Protein AF-A0AA43ULH3-F1 (afdb_monomer)

pLDDT: mean 89.89, std 8.96, range [47.16, 98.12]

Mean predicted aligned error: 4.54 Å

Nearest PDB structures (foldseek):
  2e87-assembly1_A  TM=9.373E-01  e=2.220E-21  Pyrococcus horikoshii OT3
  4v7f-assembly1_o  TM=8.794E-01  e=5.507E-15  Saccharomyces cerevisiae
  8ia0-assembly1_CH  TM=7.902E-01  e=2.291E-13  Thermochaetoides thermophila DSM 1495
  7v08-assembly1_b  TM=7.858E-01  e=2.600E-13  Saccharomyces cerevisiae BY4741
  8v87-assembly1_b  TM=7.854E-01  e=9.802E-13  Saccharomyces cerevisiae BY4741

Secondary structure (DSSP, 8-state):
--S-TTS-EEEEE-STTSSHHHHHHHH-SSPPEEE--TT-SS-EEEEEEEETTEEEEEEE-TTTSSS-GGGS-HHHHHHHHHHTTT-SEEEEEE-TT-TTSS-HHHHHHHHHHHHHHSTT-EEEEEE--TTT----SSSEE--TTT-TTHHHHHHHHHHHHHHHHHHHHHHS---

Radius of gyration: 15.6 Å; Cα contacts (8 Å, |Δi|>4): 310; chains: 1; bounding box: 38×39×45 Å

Structure (mmCIF, N/CA/C/O backbone):
data_AF-A0AA43ULH3-F1
#
_entry.id   AF-A0AA43ULH3-F1
#
loop_
_atom_site.group_PDB
_atom_site.id
_atom_site.type_symbol
_atom_site.label_atom_id
_atom_site.label_alt_id
_atom_site.label_comp_id
_atom_site.label_asym_id
_atom_site.label_entity_id
_atom_site.label_seq_id
_atom_site.pdbx_PDB_ins_code
_atom_site.Cartn_x
_atom_site.Cartn_y
_atom_site.Cartn_z
_atom_site.occupancy
_atom_site.B_iso_or_equiv
_atom_site.auth_seq_id
_atom_site.auth_comp_id
_atom_site.auth_asym_id
_atom_site.auth_atom_id
_atom_site.pdbx_PDB_model_num
A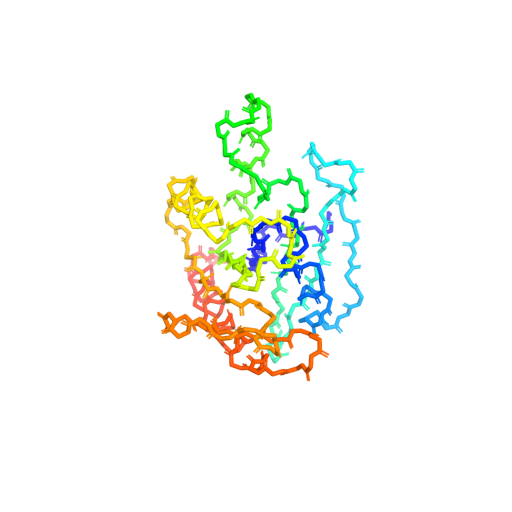TOM 1 N N . PRO A 1 1 ? 18.974 -8.704 -5.885 1.00 47.16 1 PRO A N 1
ATOM 2 C CA . PRO A 1 1 ? 18.238 -7.785 -4.980 1.00 47.16 1 PRO A CA 1
ATOM 3 C C . PRO A 1 1 ? 16.935 -8.459 -4.528 1.00 47.16 1 PRO A C 1
ATOM 5 O O . PRO A 1 1 ? 16.394 -9.237 -5.300 1.00 47.16 1 PRO A O 1
ATOM 8 N N . ALA A 1 2 ? 16.457 -8.213 -3.304 1.00 62.53 2 ALA A N 1
ATOM 9 C CA . ALA A 1 2 ? 15.183 -8.784 -2.834 1.00 62.53 2 ALA A CA 1
ATOM 10 C C . ALA A 1 2 ? 13.954 -8.193 -3.567 1.00 62.53 2 ALA A C 1
ATOM 12 O O . ALA A 1 2 ? 12.877 -8.775 -3.567 1.00 62.53 2 ALA A O 1
ATOM 13 N N . VAL A 1 3 ? 14.134 -7.048 -4.234 1.00 73.75 3 VAL A N 1
ATOM 14 C CA . VAL A 1 3 ? 13.148 -6.430 -5.130 1.00 73.75 3 VAL A CA 1
ATOM 15 C C . VAL A 1 3 ? 13.537 -6.719 -6.582 1.00 73.75 3 VAL A C 1
ATOM 17 O O . VAL A 1 3 ? 14.693 -6.493 -6.955 1.00 73.75 3 VAL A O 1
ATOM 20 N N . ASP A 1 4 ? 12.586 -7.192 -7.387 1.00 80.62 4 ASP A N 1
ATOM 21 C CA . ASP A 1 4 ? 12.726 -7.472 -8.816 1.00 80.62 4 ASP A CA 1
ATOM 22 C C . ASP A 1 4 ? 11.938 -6.425 -9.629 1.00 80.62 4 ASP A C 1
ATOM 24 O O . ASP A 1 4 ? 10.718 -6.515 -9.751 1.00 80.62 4 ASP A O 1
ATOM 28 N N . PRO A 1 5 ? 12.614 -5.435 -10.242 1.00 77.25 5 PRO A N 1
ATOM 29 C CA . PRO A 1 5 ? 11.943 -4.382 -11.007 1.00 77.25 5 PRO A CA 1
ATOM 30 C C . PRO A 1 5 ? 11.132 -4.886 -12.214 1.00 77.25 5 PRO A C 1
ATOM 32 O O . PRO A 1 5 ? 10.297 -4.153 -12.747 1.00 77.25 5 PRO A O 1
ATOM 35 N N . SER A 1 6 ? 11.397 -6.108 -12.689 1.00 82.31 6 SER A N 1
ATOM 36 C CA . SER A 1 6 ? 10.679 -6.701 -13.820 1.00 82.31 6 SER A CA 1
ATOM 37 C C . SER A 1 6 ? 9.352 -7.342 -13.407 1.00 82.31 6 SER A C 1
ATOM 39 O O . SER A 1 6 ? 8.429 -7.430 -14.223 1.00 82.31 6 SER A O 1
ATOM 41 N N . MET A 1 7 ? 9.215 -7.729 -12.136 1.00 88.69 7 MET A N 1
ATOM 42 C CA . MET A 1 7 ? 8.003 -8.345 -11.611 1.00 88.69 7 MET A CA 1
ATOM 43 C C . MET A 1 7 ? 6.917 -7.282 -11.378 1.00 88.69 7 MET A C 1
ATOM 45 O O . MET A 1 7 ? 7.212 -6.205 -10.850 1.00 88.69 7 MET A O 1
ATOM 49 N N . PRO A 1 8 ? 5.646 -7.544 -11.745 1.00 94.06 8 PRO A N 1
ATOM 50 C CA . PRO A 1 8 ? 4.562 -6.630 -11.419 1.00 94.06 8 PRO A CA 1
ATOM 51 C C . PRO A 1 8 ? 4.469 -6.425 -9.906 1.00 94.06 8 PRO A C 1
ATOM 53 O O . PRO A 1 8 ? 4.381 -7.392 -9.142 1.00 94.06 8 PRO A O 1
ATOM 56 N N . THR A 1 9 ? 4.510 -5.163 -9.492 1.00 95.31 9 THR A N 1
ATOM 57 C CA . THR A 1 9 ? 4.707 -4.788 -8.093 1.00 95.31 9 THR A CA 1
ATOM 58 C C . THR A 1 9 ? 3.610 -3.843 -7.616 1.00 95.31 9 THR A C 1
ATOM 60 O O . THR A 1 9 ? 3.352 -2.801 -8.229 1.00 95.31 9 THR A O 1
ATOM 63 N N . ILE A 1 10 ? 2.997 -4.189 -6.481 1.00 97.00 10 ILE A N 1
ATOM 64 C CA . ILE A 1 10 ? 2.108 -3.309 -5.728 1.00 97.00 10 ILE A CA 1
ATOM 65 C C . ILE A 1 10 ? 2.834 -2.708 -4.522 1.00 97.00 10 ILE A C 1
ATOM 67 O O . ILE A 1 10 ? 3.420 -3.416 -3.704 1.00 97.00 10 ILE A O 1
ATOM 71 N N . VAL A 1 11 ? 2.791 -1.384 -4.394 1.00 96.12 11 VAL A N 1
ATOM 72 C CA . VAL A 1 11 ? 3.350 -0.671 -3.237 1.00 96.12 11 VAL A CA 1
ATOM 73 C C . VAL A 1 11 ? 2.232 -0.250 -2.297 1.00 96.12 11 VAL A C 1
ATOM 75 O O . VAL A 1 11 ? 1.248 0.348 -2.726 1.00 96.12 11 VAL A O 1
ATOM 78 N N . VAL A 1 12 ? 2.397 -0.527 -1.006 1.00 96.50 12 VAL A N 1
ATOM 79 C CA . VAL A 1 12 ? 1.449 -0.141 0.040 1.00 96.50 12 VAL A CA 1
ATOM 80 C C . VAL A 1 12 ? 1.870 1.196 0.653 1.00 96.50 12 VAL A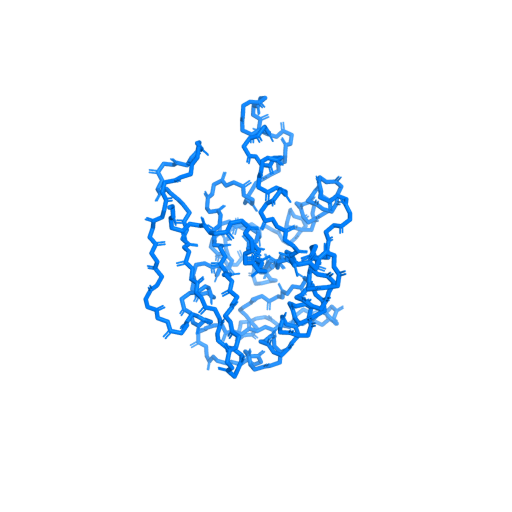 C 1
ATOM 82 O O . VAL A 1 12 ? 3.003 1.367 1.114 1.00 96.50 12 VAL A O 1
ATOM 85 N N . ALA A 1 13 ? 0.936 2.144 0.663 1.00 95.12 13 ALA A N 1
ATOM 86 C CA . ALA A 1 13 ? 1.084 3.510 1.154 1.00 95.12 13 ALA A CA 1
ATOM 87 C C . ALA A 1 13 ? -0.003 3.844 2.187 1.00 95.12 13 ALA A C 1
ATOM 89 O O . ALA A 1 13 ? -1.022 3.162 2.273 1.00 95.12 13 ALA A O 1
ATOM 90 N N . GLY A 1 14 ? 0.217 4.886 2.991 1.00 94.94 14 GLY A N 1
ATOM 91 C CA . GLY A 1 14 ? -0.706 5.312 4.048 1.00 94.94 14 GLY A CA 1
ATOM 92 C C . GLY A 1 14 ? 0.015 5.611 5.360 1.00 94.94 14 GLY A C 1
ATOM 93 O O . GLY A 1 14 ? 1.178 5.240 5.546 1.00 94.94 14 GLY A O 1
ATOM 94 N N . PHE A 1 15 ? -0.674 6.269 6.293 1.00 94.38 15 PHE A N 1
ATOM 95 C CA . PHE A 1 15 ? -0.099 6.699 7.576 1.00 94.38 15 PHE A CA 1
ATOM 96 C C . PHE A 1 15 ? 0.483 5.534 8.405 1.00 94.38 15 PHE A C 1
ATOM 98 O O . PHE A 1 15 ? 0.167 4.362 8.165 1.00 94.38 15 PHE A O 1
ATOM 105 N N . PRO A 1 16 ? 1.372 5.790 9.383 1.00 92.81 16 PRO A N 1
ATOM 106 C CA . PRO A 1 16 ? 1.820 4.756 10.310 1.00 92.81 16 PRO A CA 1
ATOM 107 C C . PRO A 1 16 ? 0.619 4.110 11.014 1.00 92.81 16 PRO A C 1
ATOM 109 O O . PRO A 1 16 ? -0.386 4.768 11.250 1.00 92.81 16 PRO A O 1
ATOM 112 N N . ASN A 1 17 ? 0.716 2.822 11.349 1.00 93.81 17 ASN A N 1
ATOM 113 C CA . ASN A 1 17 ? -0.294 2.088 12.131 1.00 93.81 17 ASN A CA 1
ATOM 114 C C . ASN A 1 17 ? -1.702 1.940 11.508 1.00 93.81 17 ASN A C 1
ATOM 116 O O . ASN A 1 17 ? -2.604 1.431 12.173 1.00 93.81 17 ASN A O 1
ATOM 120 N N . VAL A 1 18 ? -1.893 2.282 10.228 1.00 95.88 18 VAL A N 1
ATOM 121 C CA . VAL A 1 18 ? -3.123 1.953 9.466 1.00 95.88 18 VAL A CA 1
ATOM 122 C C . VAL A 1 18 ? -3.197 0.472 9.050 1.00 95.88 18 VAL A C 1
ATOM 124 O O . VAL A 1 18 ? -4.108 0.064 8.355 1.00 95.88 18 VAL A O 1
ATOM 127 N N . GLY A 1 19 ? -2.222 -0.360 9.435 1.00 93.44 19 GLY A N 1
ATOM 128 C CA . GLY A 1 19 ? -2.248 -1.803 9.155 1.00 93.44 19 GLY A CA 1
ATOM 129 C C . GLY A 1 19 ? -1.513 -2.266 7.891 1.00 93.44 19 GLY A C 1
ATOM 130 O O . GLY A 1 19 ? -1.637 -3.432 7.536 1.00 93.44 19 GLY A O 1
ATOM 131 N N . LYS A 1 20 ? -0.701 -1.409 7.248 1.00 95.00 20 LYS A N 1
ATOM 132 C CA . LYS A 1 20 ? 0.085 -1.753 6.040 1.00 95.00 20 LYS A CA 1
ATOM 133 C C . LYS A 1 20 ? 0.928 -3.023 6.195 1.00 95.00 20 LYS A C 1
ATOM 135 O O . LYS A 1 20 ? 0.759 -3.955 5.422 1.00 95.00 20 LYS A O 1
ATOM 140 N N . SER A 1 21 ? 1.796 -3.086 7.208 1.00 93.31 21 SER A N 1
ATOM 141 C CA . SER A 1 21 ? 2.697 -4.230 7.397 1.00 93.31 21 SER A CA 1
ATOM 142 C C . SER A 1 21 ? 1.928 -5.521 7.679 1.00 93.31 21 SER A C 1
ATOM 144 O O . SER A 1 21 ? 2.280 -6.566 7.147 1.00 93.31 21 SER A O 1
ATOM 146 N N . ASN A 1 22 ? 0.842 -5.441 8.461 1.00 94.88 22 ASN A N 1
ATOM 147 C CA . ASN A 1 22 ? -0.022 -6.594 8.715 1.00 94.88 22 ASN A CA 1
ATOM 148 C C . ASN A 1 22 ? -0.682 -7.082 7.421 1.00 94.88 22 ASN A C 1
ATOM 150 O O . ASN A 1 22 ? -0.703 -8.276 7.152 1.00 94.88 22 ASN A O 1
ATOM 154 N N . LEU A 1 23 ? -1.161 -6.155 6.589 1.00 95.81 23 LEU A N 1
ATOM 155 C CA . LEU A 1 23 ? -1.726 -6.485 5.289 1.00 95.81 23 LEU A CA 1
ATOM 156 C C . LEU A 1 23 ? -0.702 -7.180 4.381 1.00 95.81 23 LEU A C 1
ATOM 158 O O . LEU A 1 23 ? -1.029 -8.199 3.782 1.00 95.81 23 LEU A O 1
ATOM 162 N N . VAL A 1 24 ? 0.534 -6.671 4.307 1.00 96.50 24 VAL A N 1
ATOM 163 C CA . VAL A 1 24 ? 1.608 -7.313 3.530 1.00 96.50 24 VAL A CA 1
ATOM 164 C C . VAL A 1 24 ? 1.861 -8.733 4.021 1.00 96.50 24 VAL A C 1
ATOM 166 O O . VAL A 1 24 ? 1.933 -9.642 3.200 1.00 96.50 24 VAL A O 1
ATOM 169 N N . THR A 1 25 ? 1.937 -8.949 5.334 1.00 95.50 25 THR A N 1
ATOM 170 C CA . THR A 1 25 ? 2.111 -10.289 5.907 1.00 95.50 25 THR A CA 1
ATOM 171 C C . THR A 1 25 ? 0.956 -11.221 5.555 1.00 95.50 25 THR A C 1
ATOM 173 O O . THR A 1 25 ? 1.204 -12.340 5.122 1.00 95.50 25 THR A O 1
ATOM 176 N N . VAL A 1 26 ? -0.293 -10.769 5.699 1.00 95.94 26 VAL A N 1
ATOM 177 C CA . VAL A 1 26 ? -1.484 -11.595 5.436 1.00 95.94 26 VAL A CA 1
ATOM 178 C C . VAL A 1 26 ? -1.628 -11.944 3.953 1.00 95.94 26 VAL A C 1
ATOM 180 O O . VAL A 1 26 ? -2.003 -13.066 3.629 1.00 95.94 26 VAL A O 1
ATOM 183 N N . LEU A 1 27 ? -1.328 -11.008 3.048 1.00 95.50 27 LEU A N 1
ATOM 184 C CA . LEU A 1 27 ? -1.413 -11.241 1.601 1.00 95.50 27 LEU A CA 1
ATOM 185 C C . LEU A 1 27 ? -0.234 -12.046 1.043 1.00 95.50 27 LEU A C 1
ATOM 187 O O . LEU A 1 27 ? -0.301 -12.519 -0.093 1.00 95.50 27 LEU A O 1
ATOM 191 N N . SER A 1 28 ? 0.857 -12.177 1.797 1.00 95.88 28 SER A N 1
ATOM 192 C CA . SER A 1 28 ? 2.049 -12.851 1.301 1.00 95.88 28 SER A CA 1
ATOM 193 C C . SER A 1 28 ? 1.916 -14.369 1.364 1.00 95.88 28 SER A C 1
ATOM 195 O O . SER A 1 28 ? 1.570 -14.943 2.391 1.00 95.88 28 SER A O 1
ATOM 197 N N . SER A 1 29 ? 2.285 -15.044 0.276 1.00 93.25 29 SER A N 1
ATOM 198 C CA . SER A 1 29 ? 2.324 -16.507 0.187 1.00 93.25 29 SER A CA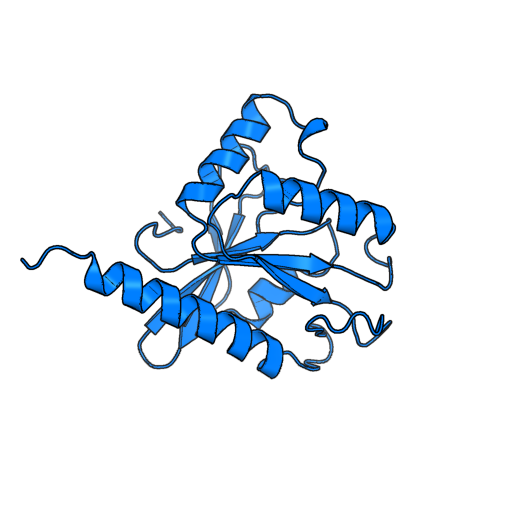 1
ATOM 199 C C . SER A 1 29 ? 3.441 -17.140 1.029 1.00 93.25 29 SER A C 1
ATOM 201 O O . SER A 1 29 ? 3.464 -18.353 1.217 1.00 93.25 29 SER A O 1
ATOM 203 N N . ALA A 1 30 ? 4.411 -16.338 1.466 1.00 91.62 30 ALA A N 1
ATOM 204 C CA . ALA A 1 30 ? 5.546 -16.731 2.292 1.00 91.62 30 ALA A CA 1
ATOM 205 C C . ALA A 1 30 ? 5.882 -15.603 3.276 1.00 91.62 30 ALA A C 1
ATOM 207 O O . ALA A 1 30 ? 5.358 -14.495 3.154 1.00 91.62 30 ALA A O 1
ATOM 208 N N . GLU A 1 31 ? 6.761 -15.879 4.238 1.00 92.50 31 GLU A N 1
ATOM 209 C CA . GLU A 1 31 ? 7.208 -14.872 5.201 1.00 92.50 31 GLU A CA 1
ATOM 210 C C . GLU A 1 31 ? 7.865 -13.680 4.473 1.00 92.50 31 GLU A C 1
ATOM 212 O O . GLU A 1 31 ? 8.793 -13.894 3.687 1.00 92.50 31 GLU A O 1
ATOM 217 N N . PRO A 1 32 ? 7.382 -12.438 4.678 1.00 94.31 32 PRO A N 1
ATOM 218 C CA . PRO A 1 32 ? 7.967 -11.271 4.034 1.00 94.31 32 PRO A CA 1
ATOM 219 C C . PRO A 1 32 ? 9.405 -11.013 4.488 1.00 94.31 32 PRO A C 1
ATOM 221 O O . PRO A 1 32 ? 9.742 -11.144 5.664 1.00 94.31 32 PRO A O 1
ATOM 224 N N . GLU A 1 33 ? 10.239 -10.551 3.564 1.00 93.69 33 GLU A N 1
ATOM 225 C CA . GLU A 1 33 ? 11.646 -10.258 3.821 1.00 93.69 33 GLU A CA 1
ATOM 226 C C . GLU A 1 33 ? 11.890 -8.757 3.977 1.00 93.69 33 GLU A C 1
ATOM 228 O O . GLU A 1 33 ? 11.235 -7.924 3.350 1.00 93.69 33 GLU A O 1
ATOM 233 N N . ILE A 1 34 ? 12.883 -8.390 4.787 1.00 92.50 34 ILE A N 1
ATOM 234 C CA . ILE A 1 34 ? 13.322 -7.000 4.910 1.00 92.50 34 ILE A CA 1
ATOM 235 C C . ILE A 1 34 ? 14.441 -6.742 3.903 1.00 92.50 34 ILE A C 1
ATOM 237 O O . ILE A 1 34 ? 15.517 -7.336 3.981 1.00 92.50 34 ILE A O 1
ATOM 241 N N . ALA A 1 35 ? 14.211 -5.800 2.994 1.00 90.00 35 ALA A N 1
ATOM 242 C CA . ALA A 1 35 ? 15.180 -5.382 1.994 1.00 90.00 35 ALA A CA 1
ATOM 243 C C . ALA A 1 35 ? 15.717 -3.975 2.305 1.00 90.00 35 ALA A C 1
ATOM 245 O O . ALA A 1 35 ? 14.934 -3.070 2.614 1.00 90.00 35 ALA A O 1
ATOM 246 N N . PRO A 1 36 ? 17.035 -3.731 2.191 1.00 88.69 36 PRO A N 1
ATOM 247 C CA . PRO A 1 36 ? 17.568 -2.385 2.335 1.00 88.69 36 PRO A CA 1
ATOM 248 C C . PRO A 1 36 ? 17.032 -1.493 1.211 1.00 88.69 36 PRO A C 1
ATOM 250 O O . PRO A 1 36 ? 17.144 -1.827 0.031 1.00 88.69 36 PRO A O 1
ATOM 253 N N . TYR A 1 37 ? 16.489 -0.335 1.579 1.00 85.69 37 TYR A N 1
ATOM 254 C CA . TYR A 1 37 ? 16.056 0.687 0.631 1.00 85.69 37 TYR A CA 1
ATOM 255 C C . TYR A 1 37 ? 16.612 2.050 1.053 1.00 85.69 37 TYR A C 1
ATOM 257 O O . TYR A 1 37 ? 16.603 2.355 2.254 1.00 85.69 37 TYR A O 1
ATOM 265 N N . PRO A 1 38 ? 17.105 2.881 0.117 1.00 80.88 38 PRO A N 1
ATOM 266 C CA . PRO A 1 38 ? 17.669 4.180 0.455 1.00 80.88 38 PRO A CA 1
ATOM 267 C C . PRO A 1 38 ? 16.746 5.001 1.359 1.00 80.88 38 PRO A C 1
ATOM 269 O O . PRO A 1 38 ? 15.544 5.095 1.120 1.00 80.88 38 PRO A O 1
ATOM 272 N N . PHE A 1 39 ? 17.332 5.621 2.386 1.00 74.12 39 PHE A N 1
ATOM 273 C CA . PHE A 1 39 ? 16.637 6.540 3.299 1.00 74.12 39 PHE A CA 1
ATOM 274 C C . PHE A 1 39 ? 15.556 5.893 4.173 1.00 74.12 39 PHE A C 1
ATOM 276 O O . PHE A 1 39 ? 14.736 6.586 4.771 1.00 74.12 39 PHE A O 1
ATO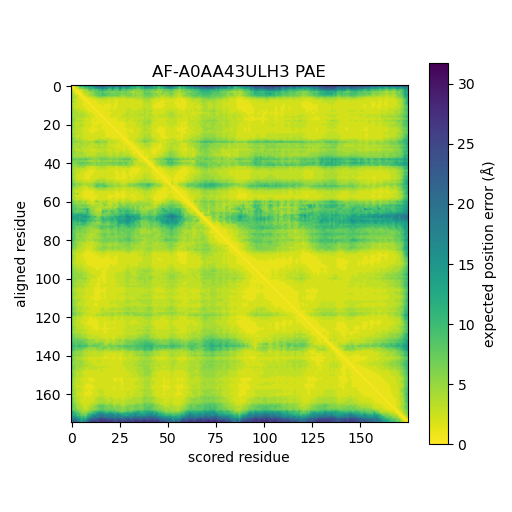M 283 N N . THR A 1 40 ? 15.605 4.569 4.313 1.00 76.94 40 THR A N 1
ATOM 284 C CA . THR A 1 40 ? 14.874 3.835 5.347 1.00 76.94 40 THR A CA 1
ATOM 285 C C . THR A 1 40 ? 15.837 3.411 6.451 1.00 76.94 40 THR A C 1
ATOM 287 O O . THR A 1 40 ? 16.965 3.003 6.184 1.00 76.94 40 THR A O 1
ATOM 290 N N . THR A 1 41 ? 15.409 3.501 7.710 1.00 75.94 41 THR A N 1
ATOM 291 C CA . THR A 1 41 ? 16.187 2.979 8.848 1.00 75.94 41 THR A CA 1
ATOM 292 C C . THR A 1 41 ? 15.989 1.479 9.041 1.00 75.94 41 THR A C 1
ATOM 294 O O . THR A 1 41 ? 16.882 0.805 9.544 1.00 75.94 41 THR A O 1
ATOM 297 N N . LYS A 1 42 ? 14.824 0.957 8.644 1.00 83.31 42 LYS A N 1
ATOM 298 C CA . LYS A 1 42 ? 14.433 -0.448 8.814 1.00 83.31 42 LYS A CA 1
ATOM 299 C C . LYS A 1 42 ? 14.387 -1.247 7.510 1.00 83.31 42 LYS A C 1
ATOM 301 O O . LYS A 1 42 ? 14.130 -2.437 7.580 1.00 83.31 42 LYS A O 1
ATOM 306 N N . GLY A 1 43 ? 14.626 -0.630 6.352 1.00 89.19 43 GLY A N 1
ATOM 307 C CA . GLY A 1 43 ? 14.339 -1.257 5.061 1.00 89.19 43 GLY A CA 1
ATOM 308 C C . GLY A 1 43 ? 12.867 -1.147 4.653 1.00 89.19 43 GLY A C 1
ATOM 309 O O . GLY A 1 43 ? 12.044 -0.569 5.367 1.00 89.19 43 GLY A O 1
ATOM 310 N N . VAL A 1 44 ? 12.558 -1.714 3.489 1.00 91.31 44 VAL A N 1
ATOM 311 C CA . VAL A 1 44 ? 11.193 -2.005 3.025 1.00 91.31 44 VAL A CA 1
ATOM 312 C C . VAL A 1 44 ? 10.881 -3.475 3.275 1.00 91.31 44 VAL A C 1
ATOM 314 O O . VAL A 1 44 ? 11.791 -4.305 3.270 1.00 91.31 44 VAL A O 1
ATOM 317 N N . ILE A 1 45 ? 9.610 -3.799 3.496 1.00 93.62 45 ILE A N 1
ATOM 318 C CA . ILE A 1 45 ? 9.171 -5.188 3.677 1.00 93.62 45 ILE A CA 1
ATOM 319 C C . ILE A 1 45 ? 8.647 -5.678 2.334 1.00 93.62 45 ILE A C 1
ATOM 321 O O . ILE A 1 45 ? 7.762 -5.046 1.760 1.00 93.62 45 ILE A O 1
ATOM 325 N N . VAL A 1 46 ? 9.197 -6.777 1.836 1.00 95.00 46 VAL A N 1
ATOM 326 C CA . VAL A 1 46 ? 8.884 -7.345 0.526 1.00 95.00 46 VAL A CA 1
ATOM 327 C C . VAL A 1 46 ? 8.204 -8.690 0.720 1.00 95.00 46 VAL A C 1
ATOM 329 O O . VAL A 1 46 ? 8.787 -9.635 1.246 1.00 95.00 46 VAL A O 1
ATOM 332 N N . GLY A 1 47 ? 6.959 -8.756 0.281 1.00 95.88 47 GLY A N 1
ATOM 333 C CA . GLY A 1 47 ? 6.144 -9.954 0.225 1.00 95.88 47 GLY A CA 1
ATOM 334 C C . GLY A 1 47 ? 5.850 -10.375 -1.211 1.00 95.88 47 GLY A C 1
ATOM 335 O O . GLY A 1 47 ? 6.163 -9.662 -2.170 1.00 95.88 47 GLY A O 1
ATOM 336 N N . HIS A 1 48 ? 5.208 -11.531 -1.358 1.00 95.69 48 HIS A N 1
ATOM 337 C CA . HIS A 1 48 ? 4.828 -12.075 -2.660 1.00 95.69 48 HIS A CA 1
ATOM 338 C C . HIS A 1 48 ? 3.379 -12.536 -2.649 1.00 95.69 48 HIS A C 1
ATOM 340 O O . HIS A 1 48 ? 2.993 -13.296 -1.770 1.00 95.69 48 HIS A O 1
ATOM 346 N N . ILE A 1 49 ? 2.599 -12.125 -3.643 1.00 95.62 49 ILE A N 1
ATOM 347 C CA . ILE A 1 49 ? 1.231 -12.602 -3.854 1.00 95.62 49 ILE A CA 1
ATOM 348 C C . ILE A 1 49 ? 1.275 -13.642 -4.972 1.00 95.62 49 ILE A C 1
ATOM 350 O O . ILE A 1 49 ? 1.875 -13.400 -6.024 1.00 95.62 49 ILE A O 1
ATOM 354 N N . GLN A 1 50 ? 0.657 -14.800 -4.746 1.00 93.69 50 GLN A N 1
ATOM 355 C CA . GLN A 1 50 ? 0.562 -15.862 -5.743 1.00 93.69 50 GLN A CA 1
ATOM 356 C C . GLN A 1 50 ? -0.826 -15.874 -6.390 1.00 93.69 50 GLN A C 1
ATOM 358 O O . GLN A 1 50 ? -1.837 -15.871 -5.695 1.00 93.69 50 GLN A O 1
ATOM 363 N N . ASP A 1 51 ? -0.847 -15.920 -7.720 1.00 93.88 51 ASP A N 1
ATOM 364 C CA . ASP A 1 51 ? -2.048 -15.998 -8.555 1.00 93.88 51 ASP A CA 1
ATOM 365 C C . ASP A 1 51 ? -1.857 -17.116 -9.585 1.00 93.88 51 ASP A C 1
ATOM 367 O O . ASP A 1 51 ? -1.174 -16.940 -10.598 1.00 93.88 51 ASP A O 1
ATOM 371 N N . ASP A 1 52 ? -2.377 -18.304 -9.281 1.00 89.12 52 ASP A N 1
ATOM 372 C CA . ASP A 1 52 ? -2.071 -19.552 -9.985 1.00 89.12 52 ASP A CA 1
ATOM 373 C C . ASP A 1 52 ? -0.548 -19.794 -10.117 1.00 89.12 52 ASP A C 1
ATOM 375 O O . ASP A 1 52 ? 0.155 -20.101 -9.147 1.00 89.12 52 ASP A O 1
ATOM 379 N N . TRP A 1 53 ? -0.027 -19.660 -11.339 1.00 86.62 53 TRP A N 1
ATOM 380 C CA . TRP A 1 53 ? 1.381 -19.822 -11.708 1.00 86.62 53 TRP A CA 1
ATOM 381 C C . TRP A 1 53 ? 2.148 -18.494 -11.748 1.00 86.62 53 TRP A C 1
ATOM 383 O O . TRP A 1 53 ? 3.358 -18.486 -11.983 1.00 86.62 53 TRP A O 1
ATOM 393 N N . ARG A 1 54 ? 1.463 -17.366 -11.539 1.00 90.44 54 ARG A N 1
ATOM 394 C CA . ARG A 1 54 ? 2.048 -16.025 -11.533 1.00 90.44 54 ARG A CA 1
ATOM 395 C C . ARG A 1 54 ? 2.399 -15.611 -10.115 1.00 90.44 54 ARG A C 1
ATOM 397 O O . ARG A 1 54 ? 1.728 -15.969 -9.148 1.00 90.44 54 ARG A O 1
ATOM 404 N N . LYS A 1 55 ? 3.465 -14.826 -10.011 1.00 93.12 55 LYS A N 1
ATOM 405 C CA . LYS A 1 55 ? 3.903 -14.196 -8.770 1.00 93.12 55 LYS A CA 1
ATOM 406 C C . LYS A 1 55 ? 3.957 -12.694 -8.974 1.00 93.12 55 LYS A C 1
ATOM 408 O O . LYS A 1 55 ? 4.412 -12.224 -10.017 1.00 93.12 55 LYS A O 1
ATOM 413 N N . PHE A 1 56 ? 3.502 -11.973 -7.965 1.00 95.69 56 PHE A N 1
ATOM 414 C CA . PHE A 1 56 ? 3.548 -10.522 -7.894 1.00 95.69 56 PHE A CA 1
ATOM 415 C C . PHE A 1 56 ? 4.257 -10.103 -6.614 1.00 95.69 56 PHE A C 1
ATOM 417 O O . PHE A 1 56 ? 4.221 -10.838 -5.625 1.00 95.69 56 PHE A O 1
ATOM 424 N N . GLN A 1 57 ? 4.873 -8.923 -6.608 1.00 95.44 57 GLN A N 1
ATOM 425 C CA . GLN A 1 57 ? 5.487 -8.379 -5.397 1.00 95.44 57 GLN A CA 1
ATOM 426 C C . GLN A 1 57 ? 4.530 -7.430 -4.691 1.00 95.44 57 GLN A C 1
ATOM 428 O O . GLN A 1 57 ? 3.869 -6.620 -5.336 1.00 95.44 57 GLN A O 1
ATOM 433 N N . ILE A 1 58 ? 4.504 -7.494 -3.363 1.00 96.56 58 ILE A N 1
ATOM 434 C CA . ILE A 1 58 ? 3.844 -6.509 -2.508 1.00 96.56 58 ILE A CA 1
ATOM 435 C C . ILE A 1 58 ? 4.881 -5.891 -1.575 1.00 96.56 58 ILE A C 1
ATOM 437 O O . ILE A 1 58 ? 5.622 -6.608 -0.908 1.00 96.56 58 ILE A O 1
ATOM 441 N N . ILE A 1 59 ? 4.966 -4.562 -1.542 1.00 95.06 59 ILE A N 1
ATOM 442 C CA . ILE A 1 59 ? 6.011 -3.853 -0.796 1.00 95.06 59 ILE A CA 1
ATOM 443 C C . ILE A 1 59 ? 5.387 -2.895 0.216 1.00 95.06 59 ILE A C 1
ATOM 445 O O . ILE A 1 59 ? 4.662 -1.975 -0.162 1.00 95.06 59 ILE A O 1
ATOM 449 N N . ASP A 1 60 ? 5.722 -3.058 1.496 1.00 93.56 60 ASP A N 1
ATOM 450 C CA . ASP A 1 60 ? 5.475 -2.042 2.524 1.00 93.56 60 ASP A CA 1
ATOM 451 C C . ASP A 1 60 ? 6.626 -1.034 2.544 1.00 93.56 60 ASP A C 1
ATOM 453 O O . ASP A 1 60 ? 7.805 -1.401 2.534 1.00 93.56 60 ASP A O 1
ATOM 457 N N . THR A 1 61 ? 6.285 0.249 2.621 1.00 85.25 61 THR A N 1
ATOM 458 C CA . THR A 1 61 ? 7.232 1.365 2.499 1.00 85.25 61 THR A CA 1
ATOM 459 C C . THR A 1 61 ? 7.264 2.248 3.757 1.00 85.25 61 THR A C 1
ATOM 461 O O . THR A 1 61 ? 6.997 3.457 3.692 1.00 85.25 61 THR A O 1
ATOM 464 N N . PRO A 1 62 ? 7.589 1.677 4.937 1.00 83.56 62 PRO A N 1
ATOM 465 C CA . PRO A 1 62 ? 7.583 2.415 6.196 1.00 83.56 62 PRO A CA 1
ATOM 466 C C . PRO A 1 62 ? 8.549 3.607 6.145 1.00 83.56 62 PRO A C 1
ATOM 468 O O . PRO A 1 62 ? 9.693 3.489 5.707 1.00 83.56 62 PRO A O 1
ATOM 471 N N . GLY A 1 63 ? 8.089 4.776 6.590 1.00 78.94 63 GLY A N 1
ATOM 472 C CA . GLY A 1 63 ? 8.847 6.029 6.573 1.00 78.94 63 GLY A CA 1
ATOM 473 C C . GLY A 1 63 ? 8.932 6.729 5.212 1.00 78.94 63 GLY A C 1
ATOM 474 O O . GLY A 1 63 ? 9.398 7.873 5.152 1.00 78.94 63 GLY A O 1
ATOM 475 N N . LEU A 1 64 ? 8.492 6.079 4.125 1.00 81.06 64 LEU A N 1
ATOM 476 C CA . LEU A 1 64 ? 8.578 6.615 2.763 1.00 81.06 64 LEU A CA 1
ATOM 477 C C . LEU A 1 64 ? 7.235 7.088 2.213 1.00 81.06 64 LEU A C 1
ATOM 479 O O . LEU A 1 64 ? 7.220 8.046 1.455 1.00 81.06 64 LEU A O 1
ATOM 483 N N . LEU A 1 65 ? 6.103 6.465 2.542 1.00 79.62 65 LEU A N 1
ATOM 484 C CA . LEU A 1 65 ? 4.776 6.853 2.019 1.00 79.62 65 LEU A CA 1
ATOM 485 C C . LEU A 1 65 ? 3.732 7.037 3.128 1.00 79.62 65 LEU A C 1
ATOM 487 O O . LEU A 1 65 ? 2.547 6.788 2.933 1.00 79.62 65 LEU A O 1
ATOM 491 N N . ASP A 1 66 ? 4.182 7.507 4.291 1.00 76.81 66 ASP A N 1
ATOM 492 C CA . ASP A 1 66 ? 3.385 7.588 5.521 1.00 76.81 66 ASP A CA 1
ATOM 493 C C . ASP A 1 66 ? 3.295 8.995 6.140 1.00 76.81 66 ASP A C 1
ATOM 495 O O . ASP A 1 66 ? 2.735 9.178 7.215 1.00 76.81 66 ASP A O 1
ATOM 499 N N . ARG A 1 67 ? 3.815 10.016 5.453 1.00 77.94 67 ARG A N 1
ATOM 500 C CA . ARG A 1 67 ? 3.735 11.433 5.853 1.00 77.94 67 ARG A CA 1
ATOM 501 C C . ARG A 1 67 ? 3.759 12.362 4.646 1.00 77.94 67 ARG A C 1
ATOM 503 O O . ARG A 1 67 ? 4.284 11.986 3.602 1.00 77.94 67 ARG A O 1
ATOM 510 N N . GLU A 1 68 ? 3.236 13.575 4.794 1.00 72.31 68 GLU A N 1
ATOM 511 C CA . GLU A 1 68 ? 3.121 14.571 3.715 1.00 72.31 68 GLU A CA 1
ATOM 512 C C . GLU A 1 68 ? 4.452 14.840 2.987 1.00 72.31 68 GLU A C 1
ATOM 514 O O . GLU A 1 68 ? 5.513 14.929 3.612 1.00 72.31 68 GLU A O 1
ATOM 519 N N . PHE A 1 69 ? 4.396 15.014 1.661 1.00 69.94 69 PHE A N 1
ATOM 520 C CA . PHE A 1 69 ? 5.583 15.263 0.832 1.00 69.94 69 PHE A CA 1
ATOM 521 C C . PHE A 1 69 ? 6.282 16.584 1.155 1.00 69.94 69 PHE A C 1
ATOM 523 O O . PHE A 1 69 ? 7.506 16.659 1.065 1.00 69.94 69 PHE A O 1
ATOM 530 N N . ASP A 1 70 ? 5.542 17.624 1.536 1.00 69.19 70 ASP A N 1
ATOM 531 C CA . ASP A 1 70 ? 6.118 18.949 1.797 1.00 69.19 70 ASP A CA 1
ATOM 532 C C . ASP A 1 70 ? 6.964 18.992 3.069 1.00 69.19 70 ASP A C 1
ATOM 534 O O . ASP A 1 70 ? 7.862 19.821 3.193 1.00 69.19 70 ASP A O 1
ATOM 538 N N . LYS A 1 71 ? 6.751 18.032 3.973 1.00 72.69 71 LYS A N 1
ATOM 539 C CA . LYS A 1 71 ? 7.556 17.850 5.186 1.00 72.69 71 LYS A CA 1
ATOM 540 C C . LYS A 1 71 ? 8.862 17.093 4.927 1.00 72.69 71 LYS A C 1
ATOM 542 O O . LYS A 1 71 ? 9.622 16.869 5.866 1.00 72.69 71 LYS A O 1
ATOM 547 N N . ARG A 1 72 ? 9.117 16.678 3.681 1.00 77.00 72 ARG A N 1
ATOM 548 C CA . ARG A 1 72 ? 10.303 15.905 3.292 1.00 77.00 72 ARG A CA 1
ATOM 549 C C . ARG A 1 72 ? 11.400 16.799 2.748 1.00 77.00 72 ARG A C 1
ATOM 551 O O . ARG A 1 72 ? 11.143 17.731 1.980 1.00 77.00 72 ARG A O 1
ATOM 558 N N . ASN A 1 73 ? 12.639 16.467 3.082 1.00 82.31 73 ASN A N 1
ATOM 559 C CA . ASN A 1 73 ? 13.798 17.103 2.468 1.00 82.31 73 ASN A CA 1
ATOM 560 C C . ASN A 1 73 ? 13.974 16.641 1.003 1.00 82.31 73 ASN A C 1
ATOM 562 O O . ASN A 1 73 ? 13.332 15.695 0.540 1.00 82.31 73 ASN A O 1
ATOM 566 N N . ALA A 1 74 ? 14.839 17.322 0.247 1.00 81.50 74 ALA A N 1
ATOM 567 C CA . ALA A 1 74 ? 15.046 17.028 -1.175 1.00 81.50 74 ALA A CA 1
ATOM 568 C C . ALA A 1 74 ? 15.481 15.573 -1.440 1.00 81.50 74 ALA A C 1
ATOM 570 O O . ALA A 1 74 ? 15.080 14.982 -2.441 1.00 81.50 74 ALA A O 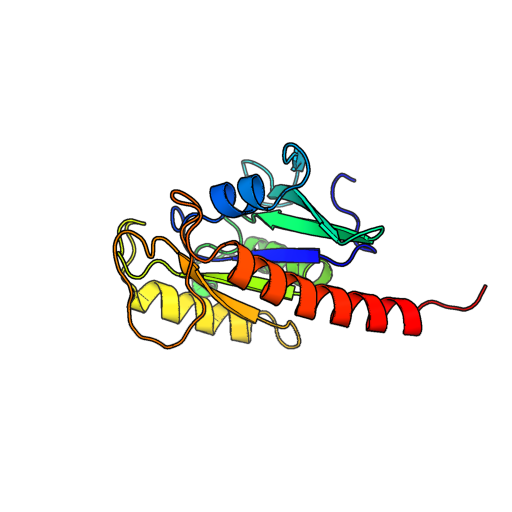1
ATOM 571 N N . ILE A 1 75 ? 16.251 14.986 -0.524 1.00 79.44 75 ILE A N 1
ATOM 572 C CA . ILE A 1 75 ? 16.782 13.626 -0.640 1.00 79.44 75 ILE A CA 1
ATOM 573 C C . ILE A 1 75 ? 15.669 12.591 -0.401 1.00 79.44 75 ILE A C 1
ATOM 575 O O . ILE A 1 75 ? 15.500 11.655 -1.178 1.00 79.44 75 ILE A O 1
ATOM 579 N N . GLU A 1 76 ? 14.837 12.797 0.617 1.00 78.06 76 GLU A N 1
ATOM 580 C CA . GLU A 1 76 ? 13.654 11.970 0.883 1.00 78.06 76 GLU A CA 1
ATOM 581 C C . GLU A 1 76 ? 12.650 12.037 -0.277 1.00 78.06 76 GLU A C 1
ATOM 583 O O . GLU A 1 76 ? 12.068 11.021 -0.657 1.00 78.06 76 GLU A O 1
ATOM 588 N N . LYS A 1 77 ? 12.473 13.213 -0.895 1.00 80.44 77 LYS A N 1
ATOM 589 C CA . LYS A 1 77 ? 11.653 13.349 -2.110 1.00 80.44 77 LYS A CA 1
ATOM 590 C C . LYS A 1 77 ? 12.211 12.504 -3.257 1.00 80.44 77 LYS A C 1
ATOM 592 O O . LYS A 1 77 ? 11.437 11.828 -3.926 1.00 80.44 77 LYS A O 1
ATOM 597 N N . GLN A 1 78 ? 13.530 12.480 -3.458 1.00 79.81 78 GLN A N 1
ATOM 598 C CA . GLN A 1 78 ? 14.154 11.621 -4.471 1.00 79.81 78 GLN A CA 1
ATOM 599 C C . GLN A 1 78 ? 13.941 10.131 -4.190 1.00 79.81 78 GLN A C 1
ATOM 601 O O . GLN A 1 78 ? 13.618 9.394 -5.116 1.00 79.81 78 GLN A O 1
ATOM 606 N N . ALA A 1 79 ? 14.050 9.693 -2.933 1.00 78.94 79 ALA A N 1
ATOM 607 C CA . ALA A 1 79 ? 13.794 8.303 -2.539 1.00 78.94 79 ALA A CA 1
ATOM 608 C C . ALA A 1 79 ? 12.389 7.831 -2.942 1.00 78.94 79 ALA A C 1
ATOM 610 O O . ALA A 1 79 ? 12.182 6.707 -3.402 1.00 78.94 79 ALA A O 1
ATOM 611 N N . VAL A 1 80 ? 11.423 8.731 -2.782 1.00 81.94 80 VAL A N 1
ATOM 612 C CA . VAL A 1 80 ? 10.007 8.479 -3.043 1.00 81.94 80 VAL A CA 1
ATOM 613 C C . VAL A 1 80 ? 9.709 8.526 -4.533 1.00 81.94 80 VAL A C 1
ATOM 615 O O . VAL A 1 80 ? 8.971 7.691 -5.041 1.00 81.94 80 VAL A O 1
ATOM 618 N N . LEU A 1 81 ? 10.330 9.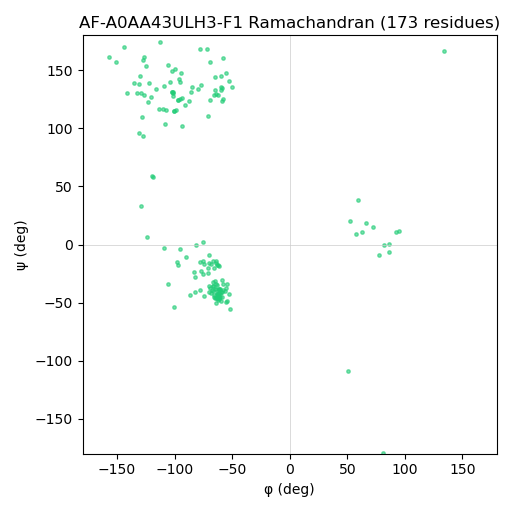453 -5.258 1.00 78.88 81 LEU A N 1
ATOM 619 C CA . LEU A 1 81 ? 10.273 9.459 -6.717 1.00 78.88 81 LEU A CA 1
ATOM 620 C C . LEU A 1 81 ? 10.954 8.222 -7.313 1.00 78.88 81 LEU A C 1
ATOM 622 O O . LEU A 1 81 ? 10.510 7.739 -8.346 1.00 78.88 81 LEU A O 1
ATOM 626 N N . ALA A 1 82 ? 11.984 7.674 -6.664 1.00 82.12 82 ALA A N 1
ATOM 627 C CA . ALA A 1 82 ? 12.598 6.419 -7.080 1.00 82.12 82 ALA A CA 1
ATOM 628 C C . ALA A 1 82 ? 11.646 5.223 -6.901 1.00 82.12 82 ALA A C 1
ATOM 630 O O . ALA A 1 82 ? 11.613 4.354 -7.771 1.00 82.12 82 ALA A O 1
ATOM 631 N N . LEU A 1 83 ? 10.806 5.219 -5.850 1.00 83.94 83 LEU A N 1
ATOM 632 C CA . LEU A 1 83 ? 9.778 4.181 -5.667 1.00 83.94 83 LEU A CA 1
ATOM 633 C C . LEU A 1 83 ? 8.804 4.135 -6.844 1.00 83.94 83 LEU A C 1
ATOM 635 O O . LEU A 1 83 ? 8.336 3.057 -7.187 1.00 83.94 83 LEU A O 1
ATOM 639 N N . ARG A 1 84 ? 8.547 5.269 -7.507 1.00 84.56 84 ARG A N 1
ATOM 640 C CA . ARG A 1 84 ? 7.663 5.325 -8.679 1.00 84.56 84 ARG A CA 1
ATOM 641 C C . ARG A 1 84 ? 8.070 4.343 -9.778 1.00 84.56 84 ARG A C 1
ATOM 643 O O . ARG 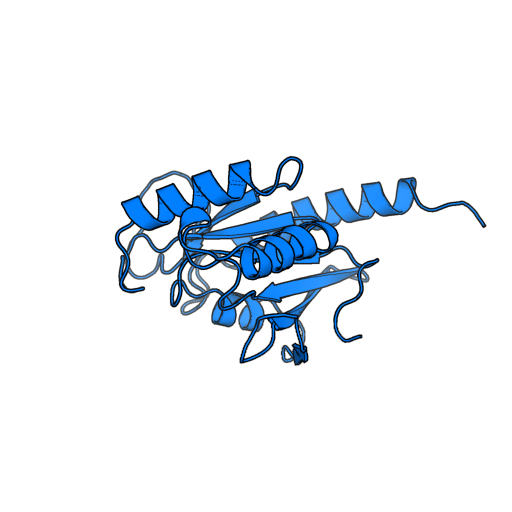A 1 84 ? 7.192 3.813 -10.440 1.00 84.56 84 ARG A O 1
ATOM 650 N N . TYR A 1 85 ? 9.364 4.086 -9.965 1.00 83.56 85 TYR A N 1
ATOM 651 C CA . TYR A 1 85 ? 9.841 3.133 -10.976 1.00 83.56 85 TYR A CA 1
ATOM 652 C C . TYR A 1 85 ? 9.618 1.668 -10.585 1.00 83.56 85 TYR A C 1
ATOM 654 O O . TYR A 1 85 ? 9.689 0.796 -11.443 1.00 83.56 85 TYR A O 1
ATOM 662 N N . LEU A 1 86 ? 9.360 1.405 -9.303 1.00 86.25 86 LEU A N 1
ATOM 663 C CA . LEU A 1 86 ? 9.012 0.087 -8.776 1.00 86.25 86 LEU A CA 1
ATOM 664 C C . LEU A 1 86 ? 7.499 -0.081 -8.602 1.00 86.25 86 LEU A C 1
ATOM 666 O O . LEU A 1 86 ? 7.031 -1.188 -8.391 1.00 86.25 86 LEU A O 1
ATOM 670 N N . THR A 1 87 ? 6.723 1.003 -8.625 1.00 92.62 87 THR A N 1
ATOM 671 C CA . THR A 1 87 ? 5.280 0.966 -8.382 1.00 92.62 87 THR A CA 1
ATOM 672 C C . THR A 1 87 ? 4.502 0.851 -9.686 1.00 92.62 87 THR A C 1
ATOM 674 O O . THR A 1 87 ? 4.269 1.854 -10.360 1.00 92.62 87 THR A O 1
ATOM 677 N N . ASP A 1 88 ? 4.021 -0.350 -10.002 1.00 95.12 88 ASP A N 1
ATOM 678 C CA . ASP A 1 88 ? 3.058 -0.529 -11.092 1.00 95.12 88 ASP A CA 1
ATOM 679 C C . ASP A 1 88 ? 1.626 -0.214 -10.638 1.00 95.12 88 ASP A C 1
ATOM 681 O O . ASP A 1 88 ? 0.850 0.421 -11.355 1.00 95.12 88 ASP A O 1
ATOM 685 N N . VAL A 1 89 ? 1.292 -0.650 -9.421 1.00 96.69 89 VAL A N 1
ATOM 686 C CA . VAL A 1 89 ? 0.025 -0.380 -8.733 1.00 96.69 89 VAL A CA 1
ATOM 687 C C . VAL A 1 89 ? 0.345 0.122 -7.333 1.00 96.69 89 VAL A C 1
ATOM 689 O O . VAL A 1 89 ? 1.305 -0.323 -6.706 1.00 96.69 89 VAL A O 1
ATOM 692 N N . MET A 1 90 ? -0.457 1.037 -6.810 1.00 97.00 90 MET A N 1
ATOM 693 C CA . MET A 1 90 ? -0.363 1.460 -5.420 1.00 97.00 90 MET A CA 1
ATOM 694 C C . MET A 1 90 ? -1.639 1.099 -4.674 1.00 97.00 90 MET A C 1
ATOM 696 O O . MET A 1 90 ? -2.733 1.393 -5.143 1.00 97.00 90 MET A O 1
ATOM 700 N N . LEU A 1 91 ? -1.497 0.517 -3.489 1.00 97.75 91 LEU A N 1
ATOM 701 C CA . LEU A 1 91 ? -2.580 0.392 -2.526 1.00 97.75 91 LEU A CA 1
ATOM 702 C C . LEU A 1 91 ? -2.413 1.470 -1.461 1.00 97.75 91 LEU A C 1
ATOM 704 O O . LEU A 1 91 ? -1.445 1.448 -0.701 1.00 97.75 91 LEU A O 1
ATOM 708 N N . PHE A 1 92 ? -3.352 2.404 -1.389 1.00 97.38 92 PHE A N 1
ATOM 709 C CA . PHE A 1 92 ? -3.377 3.418 -0.349 1.00 97.38 92 PHE A CA 1
ATOM 710 C C . PHE A 1 92 ? -4.360 3.016 0.750 1.00 97.38 92 PHE A C 1
ATOM 712 O O . PHE A 1 92 ? -5.566 2.927 0.517 1.00 97.38 92 PHE A O 1
ATOM 719 N N . VAL A 1 93 ? -3.830 2.783 1.950 1.00 97.75 93 VAL A N 1
ATOM 720 C CA . VAL A 1 93 ? -4.594 2.325 3.111 1.00 97.75 93 VAL A CA 1
ATOM 721 C C . VAL A 1 93 ? -4.962 3.508 4.003 1.00 97.75 93 VAL A C 1
ATOM 723 O O . VAL A 1 93 ? -4.095 4.252 4.472 1.00 97.75 93 VAL A O 1
ATOM 726 N N . LEU A 1 94 ? -6.259 3.641 4.251 1.00 97.62 94 LEU A N 1
ATOM 727 C CA . LEU A 1 94 ? -6.881 4.595 5.161 1.00 97.62 94 LEU A CA 1
ATOM 728 C C . LEU A 1 94 ? -7.355 3.867 6.424 1.00 97.62 94 LEU A C 1
ATOM 730 O O . LEU A 1 94 ? -7.641 2.671 6.402 1.00 97.62 94 LEU A O 1
ATOM 734 N N . ASP A 1 95 ? -7.458 4.586 7.529 1.00 97.62 95 ASP A N 1
ATOM 735 C CA . ASP A 1 95 ? -8.023 4.106 8.786 1.00 97.62 95 ASP A CA 1
ATOM 736 C C . ASP A 1 95 ? -9.113 5.078 9.260 1.00 97.62 95 ASP A C 1
ATOM 738 O O . ASP A 1 95 ? -8.797 6.051 9.956 1.00 97.62 95 ASP A O 1
ATOM 742 N N . PRO A 1 96 ? -10.389 4.823 8.909 1.00 97.44 96 PRO A N 1
ATOM 743 C CA . PRO A 1 96 ? -11.517 5.637 9.356 1.00 97.44 96 PRO A CA 1
ATOM 744 C C . PRO A 1 96 ? -11.742 5.621 10.871 1.00 97.44 96 PRO A C 1
ATOM 746 O O . PRO A 1 96 ? -12.437 6.492 11.385 1.00 97.44 96 PRO A O 1
ATOM 749 N N . SER A 1 97 ? -11.184 4.642 11.596 1.00 96.69 97 SER A N 1
ATOM 750 C CA . SER A 1 97 ? -11.290 4.586 13.058 1.00 96.69 97 SER A CA 1
ATOM 751 C C . SER A 1 97 ? -10.378 5.594 13.761 1.00 96.69 97 SER A C 1
ATOM 753 O O . SER A 1 97 ? -10.511 5.796 14.965 1.00 96.69 97 SER A O 1
ATOM 755 N N . GLU A 1 98 ? -9.414 6.175 13.034 1.00 96.62 98 GLU A N 1
ATOM 756 C CA . GLU A 1 98 ? -8.374 7.080 13.547 1.00 96.62 98 GLU A CA 1
ATOM 757 C C . GLU A 1 98 ? -7.505 6.477 14.671 1.00 96.62 98 GLU A C 1
ATOM 759 O O . GLU A 1 98 ? -6.657 7.157 15.254 1.00 96.62 98 GLU A O 1
ATOM 764 N N . THR A 1 99 ? -7.629 5.171 14.942 1.00 96.56 99 THR A N 1
ATOM 765 C CA . THR A 1 99 ? -6.825 4.456 15.950 1.00 96.56 99 THR A CA 1
ATOM 766 C C . THR A 1 99 ? -5.345 4.378 15.572 1.00 96.56 99 THR A C 1
ATOM 768 O O . THR A 1 99 ? -4.497 4.093 16.416 1.00 96.56 99 THR A O 1
ATOM 771 N N . CYS A 1 100 ? -5.003 4.672 14.314 1.00 94.06 100 CYS A N 1
ATOM 772 C CA . CYS A 1 100 ? -3.634 4.909 13.862 1.00 94.06 100 CYS A CA 1
ATOM 773 C C . CYS A 1 100 ? -2.977 6.155 14.493 1.00 94.06 100 CYS A C 1
ATOM 775 O O . CYS A 1 100 ? -1.753 6.291 14.422 1.00 94.06 100 CYS A O 1
ATOM 777 N N . GLY A 1 101 ? -3.764 7.036 15.126 1.00 95.31 101 GLY A N 1
ATOM 778 C CA . GLY A 1 101 ? -3.313 8.274 15.765 1.00 95.31 101 GLY A CA 1
ATOM 779 C C . GLY A 1 101 ? -3.354 9.504 14.855 1.00 95.31 101 GLY A C 1
ATOM 780 O O . GLY A 1 101 ? -2.807 10.543 15.225 1.00 95.31 101 GLY A O 1
ATOM 781 N N . PHE A 1 102 ? -3.976 9.400 13.676 1.00 94.44 102 PHE A N 1
ATOM 782 C CA . PHE A 1 102 ? -4.059 10.479 12.692 1.00 94.44 102 PHE A CA 1
ATOM 783 C C . PHE A 1 102 ? -5.506 10.699 12.230 1.00 94.44 102 PHE A C 1
ATOM 785 O O . PHE A 1 102 ? -6.145 9.736 11.796 1.00 94.44 102 PHE A O 1
ATOM 792 N N . PRO A 1 103 ? -6.003 11.951 12.243 1.00 95.81 103 PRO A N 1
ATOM 793 C CA . PRO A 1 103 ? -7.344 12.266 11.765 1.00 95.81 103 PRO A CA 1
ATOM 794 C C . PRO A 1 103 ? -7.544 11.887 10.300 1.00 95.81 103 PRO A C 1
ATOM 796 O O . PRO A 1 103 ? -6.631 12.071 9.486 1.00 95.81 103 PRO A O 1
ATOM 799 N N . MET A 1 104 ? -8.748 11.447 9.939 1.00 95.06 104 MET A N 1
ATOM 800 C CA . MET A 1 104 ? -9.092 11.040 8.573 1.00 95.06 104 MET A CA 1
ATOM 801 C C . 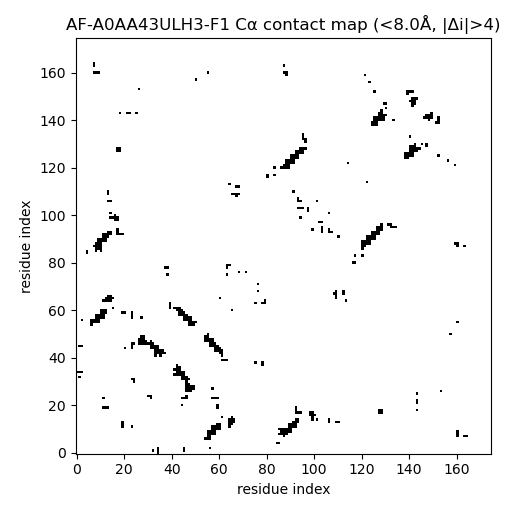MET A 1 104 ? -8.798 12.151 7.556 1.00 95.06 104 MET A C 1
ATOM 803 O O . MET A 1 104 ? -8.258 11.889 6.485 1.00 95.06 104 MET A O 1
ATOM 807 N N . GLU A 1 105 ? -9.032 13.416 7.918 1.00 94.94 105 GLU A N 1
ATOM 808 C CA . GLU A 1 105 ? -8.710 14.569 7.067 1.00 94.94 105 GLU A CA 1
ATOM 809 C C . GLU A 1 105 ? -7.218 14.627 6.685 1.00 94.94 105 GLU A C 1
ATOM 811 O O . GLU A 1 105 ? -6.869 14.948 5.547 1.00 94.94 105 GLU A O 1
ATOM 816 N N . MET A 1 106 ? -6.311 14.295 7.610 1.00 93.44 106 MET A N 1
ATOM 817 C CA . MET A 1 106 ? -4.879 14.246 7.305 1.00 93.44 106 MET A CA 1
ATOM 818 C C . MET A 1 106 ? -4.548 13.087 6.366 1.00 93.44 106 MET A C 1
ATOM 820 O O . MET A 1 106 ? -3.713 13.246 5.473 1.00 93.44 106 MET A O 1
ATOM 824 N N . GLN A 1 107 ? -5.215 11.946 6.549 1.00 95.25 107 GLN A N 1
ATOM 825 C CA . GLN A 1 107 ? -5.062 10.768 5.698 1.00 95.25 107 GLN A CA 1
ATOM 826 C C . GLN A 1 107 ? -5.491 11.053 4.252 1.00 95.25 107 GLN A C 1
ATOM 828 O O . GLN A 1 107 ? -4.729 10.775 3.324 1.00 95.25 107 GLN A O 1
ATOM 833 N N . GLU A 1 108 ? -6.627 11.722 4.065 1.00 95.38 108 GLU A N 1
ATOM 834 C CA . GLU A 1 108 ? -7.120 12.186 2.759 1.00 95.38 108 GLU A CA 1
ATOM 835 C C . GLU A 1 108 ? -6.161 13.191 2.101 1.00 95.38 108 GLU A C 1
ATOM 837 O O . GLU A 1 108 ? -5.825 13.077 0.922 1.00 95.38 108 GLU A O 1
ATOM 842 N N . ARG A 1 109 ? -5.624 14.156 2.861 1.00 92.94 109 ARG A N 1
ATOM 843 C CA . ARG A 1 109 ? -4.622 15.103 2.331 1.00 92.94 109 ARG A CA 1
ATOM 844 C C . ARG A 1 109 ? -3.356 14.393 1.846 1.00 92.94 109 ARG A C 1
ATOM 846 O O . ARG A 1 109 ? -2.775 14.786 0.828 1.00 92.94 109 ARG A O 1
ATOM 853 N N . LEU A 1 110 ? -2.912 13.353 2.557 1.00 91.88 110 LEU A N 1
ATOM 854 C CA . LEU A 1 110 ? -1.777 12.538 2.125 1.00 91.88 110 LEU A CA 1
ATOM 855 C C . LEU A 1 110 ? -2.102 11.780 0.835 1.00 91.88 110 LEU A C 1
ATOM 857 O O . LEU A 1 110 ? -1.281 11.811 -0.082 1.00 91.88 110 LEU A O 1
ATOM 861 N N . LEU A 1 111 ? -3.284 11.164 0.742 1.00 94.19 111 LEU A N 1
ATOM 862 C CA . LEU A 1 111 ? -3.760 10.490 -0.469 1.00 94.19 111 LEU A CA 1
ATOM 863 C C . LEU A 1 111 ? -3.729 11.432 -1.678 1.00 94.19 111 LEU A C 1
ATOM 865 O O . LEU A 1 111 ? -3.147 11.096 -2.708 1.00 94.19 111 LEU A O 1
ATOM 869 N N . GLU A 1 112 ? -4.260 12.645 -1.541 1.00 92.62 112 GLU A N 1
ATOM 870 C CA . GLU A 1 112 ? -4.253 13.643 -2.617 1.00 92.62 112 GLU A CA 1
ATOM 871 C C . GLU A 1 112 ? -2.838 14.073 -3.022 1.00 92.62 112 GLU A C 1
ATOM 873 O O . GLU A 1 112 ? -2.546 14.312 -4.197 1.00 92.62 112 GLU A O 1
ATOM 878 N N . THR A 1 113 ? -1.916 14.131 -2.063 1.00 89.06 113 THR A N 1
ATOM 879 C CA . THR A 1 113 ? -0.507 14.427 -2.347 1.00 89.06 113 THR A CA 1
ATOM 880 C C . THR A 1 113 ? 0.170 13.266 -3.080 1.00 89.06 113 THR A C 1
ATOM 882 O O . THR A 1 113 ? 0.921 13.487 -4.031 1.00 89.06 113 THR A O 1
ATOM 885 N N . VAL A 1 114 ? -0.122 12.025 -2.684 1.00 89.81 114 VAL A N 1
ATOM 886 C CA . VAL A 1 114 ? 0.365 10.809 -3.349 1.00 89.81 114 VAL A CA 1
ATOM 887 C C . VAL A 1 114 ? -0.171 10.722 -4.779 1.00 89.81 114 VAL A C 1
ATOM 889 O O . VAL A 1 114 ? 0.624 10.547 -5.700 1.00 89.81 114 VAL A O 1
ATOM 892 N N . LYS A 1 115 ? -1.467 10.963 -5.009 1.00 91.75 115 LYS A N 1
ATOM 893 C CA . LYS A 1 115 ? -2.057 11.018 -6.361 1.00 91.75 115 LYS A CA 1
ATOM 894 C C . LYS A 1 115 ? -1.313 11.989 -7.280 1.00 91.75 115 LYS A C 1
ATOM 896 O O . LYS A 1 115 ? -1.026 11.661 -8.428 1.00 91.75 115 LYS A O 1
ATOM 901 N N . LYS A 1 116 ? -0.940 13.166 -6.766 1.00 88.81 116 LYS A N 1
ATOM 902 C CA . LYS A 1 116 ? -0.152 14.160 -7.517 1.00 88.81 116 LYS A CA 1
ATOM 903 C C . LYS A 1 116 ? 1.297 13.724 -7.751 1.00 88.81 116 LYS A C 1
ATOM 905 O O . LYS A 1 116 ? 1.860 14.036 -8.796 1.00 88.81 116 LYS A O 1
ATOM 910 N N . GLY A 1 117 ? 1.907 13.033 -6.787 1.00 85.19 117 GLY A N 1
ATOM 911 C CA . GLY A 1 117 ? 3.299 12.573 -6.852 1.00 85.19 117 GLY A CA 1
ATOM 912 C C . GLY A 1 117 ? 3.525 11.345 -7.741 1.00 85.19 117 GLY A C 1
ATOM 913 O O . GLY A 1 117 ? 4.636 11.153 -8.238 1.00 85.19 117 GLY A O 1
ATOM 914 N N . PHE A 1 118 ? 2.483 10.545 -7.980 1.00 89.81 118 PHE A N 1
ATOM 915 C CA . PHE A 1 118 ? 2.539 9.300 -8.752 1.00 89.81 118 PHE A CA 1
ATOM 916 C C . PHE A 1 118 ? 1.635 9.336 -10.001 1.00 89.81 118 PHE A C 1
ATOM 918 O O . PHE A 1 118 ? 0.759 8.486 -10.163 1.00 89.81 118 PHE A O 1
ATOM 925 N N . PRO A 1 119 ? 1.830 10.293 -10.930 1.00 89.50 119 PRO A N 1
ATOM 926 C CA . PRO A 1 119 ? 0.997 10.370 -12.122 1.00 89.50 119 PRO A CA 1
ATOM 927 C C . PRO A 1 119 ? 1.194 9.132 -13.009 1.00 89.50 119 PRO A C 1
ATOM 929 O O . PRO A 1 119 ? 2.328 8.732 -13.301 1.00 89.50 119 PRO A O 1
ATOM 932 N N . GLY A 1 120 ? 0.076 8.553 -13.451 1.00 89.38 120 GLY A N 1
ATOM 933 C CA . GLY A 1 120 ? 0.032 7.356 -14.298 1.00 89.38 120 GLY A CA 1
ATOM 934 C C . GLY A 1 120 ? 0.070 6.024 -13.543 1.00 89.38 120 GLY A C 1
ATOM 935 O O . GLY A 1 120 ? -0.108 4.986 -14.173 1.00 89.38 120 GLY A O 1
ATOM 936 N N . VAL A 1 121 ? 0.265 6.040 -12.222 1.00 92.94 121 VAL A N 1
ATOM 937 C CA . VAL A 1 121 ? 0.149 4.844 -11.376 1.00 92.94 121 VAL A CA 1
ATOM 938 C C . VAL A 1 121 ? -1.313 4.661 -10.975 1.00 92.94 121 VAL A C 1
ATOM 940 O O . VAL A 1 121 ? -1.947 5.605 -10.501 1.00 92.94 121 VAL A O 1
ATOM 943 N N . THR A 1 122 ? -1.851 3.451 -11.137 1.00 95.62 122 THR A N 1
ATOM 944 C CA . THR A 1 122 ? -3.184 3.115 -10.617 1.00 95.62 122 THR A CA 1
ATOM 945 C C . THR A 1 122 ? -3.135 3.068 -9.091 1.00 95.62 122 THR A C 1
ATOM 947 O O . THR A 1 122 ? -2.335 2.322 -8.528 1.00 95.62 122 THR A O 1
ATOM 950 N N . ILE A 1 123 ? -3.991 3.845 -8.421 1.00 96.62 123 ILE A N 1
ATOM 951 C CA . ILE A 1 123 ? -4.097 3.873 -6.957 1.00 96.62 123 ILE A CA 1
ATOM 952 C C . ILE A 1 123 ? -5.422 3.229 -6.545 1.00 96.62 123 ILE A C 1
ATOM 954 O O . ILE A 1 123 ? -6.493 3.737 -6.873 1.00 96.62 123 ILE A O 1
ATOM 958 N N . ILE A 1 124 ? -5.337 2.119 -5.817 1.00 97.81 124 ILE A N 1
ATOM 959 C CA . ILE A 1 124 ? -6.457 1.467 -5.141 1.00 97.81 124 ILE A CA 1
ATOM 960 C C . ILE A 1 124 ? -6.590 2.111 -3.760 1.00 97.81 124 ILE A C 1
ATOM 962 O O . ILE A 1 124 ? -5.635 2.123 -2.987 1.00 97.81 124 ILE A O 1
ATOM 966 N N . GLU A 1 125 ? -7.764 2.646 -3.446 1.00 97.75 125 GLU A N 1
ATOM 967 C CA . GLU A 1 125 ? -8.077 3.198 -2.126 1.00 97.75 125 GLU A CA 1
ATOM 968 C C . GLU A 1 125 ? -8.781 2.127 -1.289 1.00 97.75 125 GLU A C 1
ATOM 970 O O . GLU A 1 125 ? -9.800 1.585 -1.723 1.00 97.75 125 GLU A O 1
ATOM 975 N N . ALA A 1 126 ? -8.249 1.824 -0.102 1.00 97.88 126 ALA A N 1
ATOM 976 C CA . ALA A 1 126 ? -8.833 0.833 0.795 1.00 97.88 126 ALA A CA 1
ATOM 977 C C . ALA A 1 126 ? -8.878 1.318 2.248 1.00 97.88 126 ALA A C 1
ATOM 979 O O . ALA A 1 126 ? -7.920 1.902 2.753 1.00 97.88 126 ALA A O 1
ATOM 980 N N . GLU A 1 127 ? -9.979 1.043 2.937 1.00 98.12 127 GLU A N 1
ATOM 981 C CA . GLU A 1 127 ? -10.185 1.386 4.344 1.00 98.12 127 GLU A CA 1
ATOM 982 C C . GLU A 1 127 ? -9.956 0.162 5.239 1.00 98.12 127 GLU A C 1
ATOM 984 O O . GLU A 1 127 ? -10.670 -0.833 5.177 1.00 98.12 127 GLU A O 1
ATOM 989 N N . SER A 1 128 ? -8.926 0.232 6.072 1.00 97.69 128 SER A N 1
ATOM 990 C CA . SER A 1 128 ? -8.593 -0.789 7.063 1.00 97.69 128 SER A CA 1
ATOM 991 C C . SER A 1 128 ? -9.485 -0.708 8.305 1.00 97.69 128 SER A C 1
ATOM 993 O O . SER A 1 128 ? -10.158 0.296 8.540 1.00 97.69 128 SER A O 1
ATOM 995 N N . LYS A 1 129 ? -9.409 -1.746 9.148 1.00 96.44 129 LYS A N 1
ATOM 996 C CA . LYS A 1 129 ? -10.049 -1.809 10.475 1.00 96.44 129 LYS A CA 1
ATOM 997 C C . LYS A 1 129 ? -11.571 -1.657 10.412 1.00 96.44 129 LYS A C 1
ATOM 999 O O . LYS A 1 129 ? -12.186 -1.024 11.276 1.00 96.44 129 LYS A O 1
ATOM 1004 N N . CYS A 1 130 ? -12.186 -2.254 9.390 1.00 95.94 130 CYS A N 1
ATOM 1005 C CA . CYS A 1 130 ? -13.639 -2.244 9.224 1.00 95.94 130 CYS A CA 1
ATOM 1006 C C . CYS A 1 130 ? -14.391 -2.948 10.370 1.00 95.94 130 CYS A C 1
ATOM 1008 O O . CYS A 1 130 ? -15.575 -2.682 10.571 1.00 95.94 130 CYS A O 1
ATOM 1010 N N . ASP A 1 131 ? -13.690 -3.777 11.151 1.00 96.00 131 ASP A N 1
ATOM 1011 C CA . ASP A 1 131 ? -14.168 -4.384 12.394 1.00 96.00 131 ASP A CA 1
ATOM 1012 C C . ASP A 1 131 ? -14.422 -3.354 13.512 1.00 96.00 131 ASP A C 1
ATOM 1014 O O . ASP A 1 131 ? -15.188 -3.626 14.435 1.00 96.00 131 ASP A O 1
ATOM 1018 N N . ILE A 1 132 ? -13.825 -2.160 13.413 1.00 95.12 132 ILE A N 1
ATOM 1019 C CA . ILE A 1 132 ? -14.027 -1.047 14.351 1.00 95.12 132 ILE A CA 1
ATOM 1020 C C . ILE A 1 132 ? -15.002 -0.020 13.767 1.00 95.12 132 ILE A C 1
ATOM 1022 O O . ILE A 1 132 ? -15.977 0.353 14.421 1.00 95.12 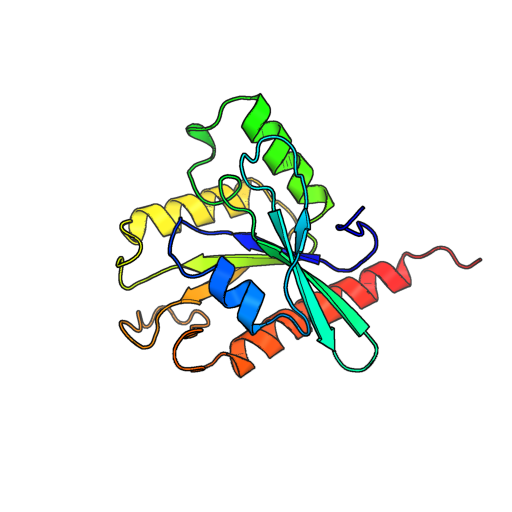132 ILE A O 1
ATOM 1026 N N . VAL A 1 133 ? -14.735 0.469 12.549 1.00 95.44 133 VAL A N 1
ATOM 1027 C CA . VAL A 1 133 ? -15.534 1.516 11.893 1.00 95.44 133 VAL A CA 1
ATOM 1028 C C . VAL A 1 133 ? -15.674 1.225 10.403 1.00 95.44 133 VAL A C 1
ATOM 1030 O O . VAL A 1 133 ? -14.683 1.057 9.700 1.00 95.44 133 VAL A O 1
ATOM 1033 N N . LYS A 1 134 ? -16.911 1.281 9.899 1.00 93.44 134 LYS A N 1
ATOM 1034 C CA . LYS A 1 134 ? -17.210 1.352 8.462 1.00 93.44 134 LYS A CA 1
ATOM 1035 C C . LYS A 1 134 ? -17.687 2.760 8.128 1.00 93.44 134 LYS A C 1
ATOM 1037 O O . LYS A 1 134 ? -18.728 3.185 8.622 1.00 93.44 134 LYS A O 1
ATOM 1042 N N . SER A 1 135 ? -16.933 3.486 7.305 1.00 91.25 135 SER A N 1
ATOM 1043 C CA . SER A 1 135 ? -17.218 4.899 7.007 1.00 91.25 135 SER A CA 1
ATOM 1044 C C . SER A 1 135 ? -18.458 5.107 6.127 1.00 91.25 135 SER A C 1
ATOM 1046 O O . SER A 1 135 ? -19.057 6.180 6.142 1.00 91.25 135 SER A O 1
ATOM 1048 N N . GLY A 1 136 ? -18.832 4.097 5.331 1.00 89.88 136 GLY A N 1
ATOM 1049 C CA . GLY A 1 136 ? -19.858 4.232 4.296 1.00 89.88 136 GLY A CA 1
ATOM 1050 C C . GLY A 1 136 ? -19.413 5.052 3.076 1.00 89.88 136 GLY A C 1
ATOM 1051 O O . GLY A 1 136 ? -20.261 5.435 2.275 1.00 89.88 136 GLY A O 1
ATOM 1052 N N . SER A 1 137 ? -18.110 5.308 2.903 1.00 89.75 137 SER A N 1
ATOM 1053 C CA . SER A 1 137 ? -17.548 6.085 1.783 1.00 89.75 137 SER A CA 1
ATOM 1054 C C . SER A 1 137 ? -17.742 5.442 0.403 1.00 89.75 137 SER A C 1
ATOM 1056 O O . SER A 1 137 ? -17.575 6.106 -0.618 1.00 89.75 137 SER A O 1
ATOM 1058 N N . GLY A 1 138 ? -18.078 4.148 0.360 1.00 91.31 138 GLY A N 1
ATOM 1059 C CA . GLY A 1 138 ? -18.160 3.352 -0.866 1.00 91.31 138 GLY A CA 1
ATOM 1060 C C . GLY A 1 138 ? -16.811 2.814 -1.353 1.00 91.31 138 GLY A C 1
ATOM 1061 O O . GLY A 1 138 ? -16.775 2.106 -2.358 1.00 91.31 138 GLY A O 1
ATOM 1062 N N . ARG A 1 139 ? -15.708 3.114 -0.652 1.00 94.50 139 ARG A N 1
ATOM 1063 C CA . ARG A 1 139 ? -14.404 2.485 -0.896 1.00 94.50 139 ARG A CA 1
ATOM 1064 C C . ARG A 1 139 ? -14.423 1.016 -0.481 1.00 94.50 139 ARG A C 1
ATOM 1066 O O . ARG A 1 139 ? -15.203 0.614 0.383 1.00 94.50 139 ARG A O 1
ATOM 1073 N N . THR A 1 140 ? -13.516 0.232 -1.060 1.00 95.69 140 THR A N 1
ATOM 1074 C CA . THR A 1 140 ? -13.211 -1.107 -0.549 1.00 95.69 140 THR A CA 1
ATOM 1075 C C . THR A 1 140 ? -12.738 -0.976 0.893 1.00 95.69 140 THR A C 1
ATOM 1077 O O . THR A 1 140 ? -11.917 -0.114 1.202 1.00 95.69 140 THR A O 1
ATOM 1080 N N . TYR A 1 141 ? -13.234 -1.826 1.778 1.00 96.19 141 TYR A N 1
ATOM 1081 C CA . TYR A 1 141 ? -12.790 -1.880 3.161 1.00 96.19 141 TYR A CA 1
ATOM 1082 C C . TYR A 1 141 ? -12.392 -3.308 3.519 1.00 96.19 141 TYR A C 1
ATOM 1084 O O . TYR A 1 141 ? -12.778 -4.244 2.828 1.00 96.19 141 TYR A O 1
ATOM 1092 N N . PHE A 1 142 ? -11.583 -3.467 4.560 1.00 97.81 142 PHE A N 1
ATOM 1093 C CA . PHE A 1 142 ? -11.089 -4.769 4.993 1.00 97.81 142 PHE A CA 1
ATOM 1094 C C . PHE A 1 142 ? -10.666 -4.750 6.463 1.00 97.81 142 PHE A C 1
ATOM 1096 O O . PHE A 1 142 ? -10.351 -3.701 7.040 1.00 97.81 142 PHE A O 1
ATOM 1103 N N . SER A 1 143 ? -10.565 -5.936 7.056 1.00 97.44 143 SER A N 1
ATOM 1104 C CA . SER A 1 143 ? -9.869 -6.141 8.322 1.00 97.44 143 SER A CA 1
ATOM 1105 C C . SER A 1 143 ? -8.860 -7.270 8.192 1.00 97.44 143 SER A C 1
ATOM 1107 O O . SER A 1 143 ? -9.202 -8.447 8.156 1.00 97.44 143 SER A O 1
ATOM 1109 N N . ALA A 1 144 ? -7.577 -6.912 8.210 1.00 94.31 144 ALA A N 1
ATOM 1110 C CA . ALA A 1 144 ? -6.498 -7.895 8.268 1.00 94.31 144 ALA A CA 1
ATOM 1111 C C . ALA A 1 144 ? -6.418 -8.608 9.636 1.00 94.31 144 ALA A C 1
ATOM 1113 O O . ALA A 1 144 ? -5.648 -9.552 9.785 1.00 94.31 144 ALA A O 1
ATOM 1114 N N . GLN A 1 145 ? -7.169 -8.145 10.644 1.00 94.12 145 GLN A N 1
ATOM 1115 C CA . GLN A 1 145 ? -7.244 -8.788 11.956 1.00 94.12 145 GLN A CA 1
ATOM 1116 C C . GLN A 1 145 ? -8.310 -9.887 11.989 1.00 94.12 145 GLN A C 1
ATOM 1118 O O . GLN A 1 145 ? -8.057 -10.955 12.540 1.00 94.12 145 GLN A O 1
ATOM 1123 N N . THR A 1 146 ? -9.494 -9.635 11.423 1.00 96.12 146 THR A N 1
ATOM 1124 C CA . THR A 1 146 ? -10.608 -10.602 11.433 1.00 96.12 146 THR A CA 1
ATOM 1125 C C . THR A 1 146 ? -10.702 -11.426 10.148 1.00 96.12 146 THR A C 1
ATOM 1127 O O . THR A 1 146 ? -11.339 -12.476 10.151 1.00 96.12 146 THR A O 1
ATOM 1130 N N . GLY A 1 147 ? -10.068 -10.974 9.063 1.00 96.12 147 GLY A N 1
ATOM 1131 C CA . GLY A 1 147 ? -10.197 -11.545 7.722 1.00 96.12 147 GLY A CA 1
ATOM 1132 C C . GLY A 1 147 ? -11.377 -10.987 6.918 1.00 96.12 147 GLY A C 1
ATOM 1133 O O . GLY A 1 147 ? -11.582 -11.410 5.785 1.00 96.12 147 GLY A O 1
ATOM 1134 N N . GLU A 1 148 ? -12.150 -10.052 7.475 1.00 97.06 148 GLU A N 1
ATOM 1135 C CA . GLU A 1 148 ? -13.326 -9.476 6.816 1.00 97.06 148 GLU A CA 1
ATOM 1136 C C . GLU A 1 148 ? -12.953 -8.734 5.522 1.00 97.06 148 GLU A C 1
ATOM 1138 O O . GLU A 1 148 ? -12.053 -7.890 5.528 1.00 97.06 148 GLU A O 1
ATOM 1143 N N . ASP A 1 149 ? -13.642 -9.076 4.425 1.00 96.94 149 ASP A N 1
ATOM 1144 C CA . ASP A 1 149 ? -13.481 -8.536 3.060 1.00 96.94 149 ASP A CA 1
ATOM 1145 C C . ASP A 1 149 ? -12.041 -8.563 2.503 1.00 96.94 149 ASP A C 1
ATOM 1147 O O . ASP A 1 149 ? -11.693 -7.875 1.538 1.00 96.94 149 ASP A O 1
ATOM 1151 N N . MET A 1 150 ? -11.183 -9.407 3.082 1.00 96.75 150 MET A N 1
ATOM 1152 C CA . MET A 1 150 ? -9.817 -9.619 2.604 1.00 96.75 150 MET A CA 1
ATOM 1153 C C . MET A 1 150 ? -9.783 -10.286 1.227 1.00 96.75 150 MET A C 1
ATOM 1155 O O . MET A 1 150 ? -8.916 -9.965 0.416 1.00 96.75 150 MET A O 1
ATOM 1159 N N . ASP A 1 151 ? -10.716 -11.189 0.943 1.00 96.38 151 ASP A N 1
ATOM 1160 C CA . ASP A 1 151 ? -10.894 -11.828 -0.362 1.00 96.38 151 ASP A CA 1
ATOM 1161 C C . ASP A 1 151 ? -11.316 -10.812 -1.433 1.00 96.38 151 ASP A C 1
ATOM 1163 O O . ASP A 1 151 ? -10.722 -10.777 -2.512 1.00 96.38 151 ASP A O 1
ATOM 1167 N N . VAL A 1 152 ? -12.251 -9.915 -1.102 1.00 96.75 152 VAL A N 1
ATOM 1168 C CA . VAL A 1 152 ? -12.696 -8.822 -1.983 1.00 96.75 152 VAL A CA 1
ATOM 1169 C C . VAL A 1 152 ? -11.541 -7.873 -2.310 1.00 96.75 152 VAL A C 1
ATOM 1171 O O . VAL A 1 152 ? -11.328 -7.522 -3.474 1.00 96.75 152 VAL A O 1
ATOM 1174 N N . LEU A 1 153 ? -10.762 -7.471 -1.299 1.00 97.25 153 LEU A N 1
ATOM 1175 C CA . LEU A 1 153 ? -9.567 -6.651 -1.507 1.00 97.25 153 LEU A CA 1
ATOM 1176 C C . LEU A 1 153 ? -8.526 -7.381 -2.366 1.00 97.25 153 LEU A C 1
ATOM 1178 O O . LEU A 1 153 ? -7.944 -6.777 -3.269 1.00 97.25 153 LEU A O 1
ATOM 1182 N N . THR A 1 154 ? -8.292 -8.666 -2.091 1.00 96.88 154 THR A N 1
ATOM 1183 C CA . THR A 1 154 ? -7.299 -9.475 -2.809 1.00 96.88 154 THR A CA 1
ATOM 1184 C C . THR A 1 154 ? -7.656 -9.590 -4.282 1.00 96.88 154 THR A C 1
ATOM 1186 O O . THR A 1 154 ? -6.801 -9.312 -5.121 1.00 96.88 154 THR A O 1
ATOM 1189 N N . GLU A 1 155 ? -8.906 -9.914 -4.623 1.00 96.62 155 GLU A N 1
ATOM 1190 C CA . GLU A 1 155 ? -9.314 -10.008 -6.028 1.00 96.62 155 GLU A CA 1
ATOM 1191 C C . GLU A 1 155 ? -9.159 -8.660 -6.734 1.00 96.62 155 GLU A C 1
ATOM 1193 O O . GLU A 1 155 ? -8.587 -8.605 -7.821 1.00 96.62 155 GLU A O 1
ATOM 1198 N N . ARG A 1 156 ? -9.536 -7.548 -6.086 1.00 96.94 156 ARG A N 1
ATOM 1199 C CA . ARG A 1 156 ? -9.346 -6.214 -6.672 1.00 96.94 156 ARG A CA 1
ATOM 1200 C C . ARG A 1 156 ? -7.872 -5.888 -6.938 1.00 96.94 156 ARG A C 1
ATOM 1202 O O . ARG A 1 156 ? -7.548 -5.278 -7.955 1.00 96.94 156 ARG A O 1
ATOM 1209 N N . ILE A 1 157 ? -6.969 -6.284 -6.041 1.00 97.00 157 ILE A N 1
ATOM 1210 C CA . ILE A 1 157 ? -5.518 -6.142 -6.238 1.00 97.00 157 ILE A CA 1
ATOM 1211 C C . ILE A 1 157 ? -5.047 -7.008 -7.415 1.00 97.00 157 ILE A C 1
ATOM 1213 O O . ILE A 1 157 ? -4.295 -6.535 -8.272 1.00 97.00 157 ILE A O 1
ATOM 1217 N N . LEU A 1 158 ? -5.494 -8.265 -7.477 1.00 96.62 158 LEU A N 1
ATOM 1218 C CA . LEU A 1 158 ? -5.120 -9.208 -8.529 1.00 96.62 158 LEU A CA 1
ATOM 1219 C C . LEU A 1 158 ? -5.620 -8.770 -9.906 1.00 96.62 158 LEU A C 1
ATOM 1221 O O . LEU A 1 158 ? -4.886 -8.910 -10.881 1.00 96.62 158 LEU A O 1
ATOM 1225 N N . GLU A 1 159 ? -6.819 -8.202 -10.013 1.00 96.12 159 GLU A N 1
ATOM 1226 C CA . GLU A 1 159 ? -7.345 -7.635 -11.260 1.00 96.12 159 GLU A CA 1
ATOM 1227 C C . GLU A 1 159 ? -6.390 -6.587 -11.856 1.00 96.12 159 GLU A C 1
ATOM 1229 O O . GLU A 1 159 ? -6.014 -6.676 -13.034 1.00 96.12 159 GLU A O 1
ATOM 1234 N N . GLU A 1 160 ? -5.930 -5.638 -11.037 1.00 96.25 160 GLU A N 1
ATOM 1235 C CA . GLU A 1 160 ? -5.002 -4.586 -11.466 1.00 96.25 160 GLU A CA 1
ATOM 1236 C C . GLU A 1 160 ? -3.612 -5.152 -11.798 1.00 96.25 160 GLU A C 1
ATOM 1238 O O . GLU A 1 160 ? -3.022 -4.813 -12.830 1.00 96.25 160 GLU A O 1
ATOM 1243 N N . LEU A 1 161 ? -3.096 -6.080 -10.986 1.00 95.44 161 LEU A N 1
ATOM 1244 C CA . LEU A 1 161 ? -1.798 -6.720 -11.230 1.00 95.44 161 LEU A CA 1
ATOM 1245 C C . LEU A 1 161 ? -1.804 -7.596 -12.489 1.00 95.44 161 LEU A C 1
ATOM 1247 O O . LEU A 1 161 ? -0.863 -7.540 -13.283 1.00 95.44 161 LEU A O 1
ATOM 1251 N N . ARG A 1 162 ? -2.880 -8.350 -12.743 1.00 95.00 162 ARG A N 1
ATOM 1252 C CA . ARG A 1 162 ? -3.076 -9.110 -13.990 1.00 95.00 162 ARG A CA 1
ATOM 1253 C C . ARG A 1 162 ? -3.116 -8.170 -15.197 1.00 95.00 162 ARG A C 1
ATOM 1255 O O . ARG A 1 162 ? -2.563 -8.510 -16.245 1.00 95.00 162 ARG A O 1
ATOM 1262 N N . SER A 1 163 ? -3.738 -6.996 -15.067 1.00 94.25 163 SER A N 1
ATOM 1263 C CA . SER A 1 163 ? -3.767 -5.963 -16.114 1.00 94.25 163 SER A CA 1
ATOM 1264 C C . SER A 1 163 ? -2.369 -5.410 -16.417 1.00 94.25 163 SER A C 1
ATOM 1266 O O . SER A 1 163 ? -1.962 -5.345 -17.580 1.00 94.25 163 SER A O 1
ATOM 1268 N N . VAL A 1 164 ? -1.584 -5.083 -15.385 1.00 92.94 164 VAL A N 1
ATOM 1269 C CA . VAL A 1 164 ? -0.171 -4.682 -15.527 1.00 92.94 164 VAL A CA 1
ATOM 1270 C C . VAL A 1 164 ? 0.652 -5.785 -16.185 1.00 92.94 164 VAL A C 1
ATOM 1272 O O . VAL A 1 164 ? 1.374 -5.517 -17.143 1.00 92.94 164 VAL A O 1
ATOM 1275 N N . ALA A 1 165 ? 0.527 -7.025 -15.713 1.00 91.75 165 ALA A N 1
ATOM 1276 C CA . ALA A 1 165 ? 1.294 -8.155 -16.226 1.00 91.75 165 ALA A CA 1
ATOM 1277 C C . ALA A 1 165 ? 1.047 -8.384 -17.723 1.00 91.75 165 ALA A C 1
ATOM 1279 O O . ALA A 1 165 ? 1.989 -8.621 -18.475 1.00 91.75 165 ALA A O 1
ATOM 1280 N N . ARG A 1 166 ? -0.210 -8.259 -18.176 1.00 91.06 166 ARG A N 1
ATOM 1281 C CA . ARG A 1 166 ? -0.563 -8.339 -19.604 1.00 91.06 166 ARG A CA 1
ATOM 1282 C C . ARG A 1 166 ? 0.099 -7.232 -20.425 1.00 91.06 166 ARG A C 1
ATOM 1284 O O . ARG A 1 166 ? 0.595 -7.522 -21.507 1.00 91.06 166 ARG A O 1
ATOM 1291 N N . ARG A 1 167 ? 0.129 -5.992 -19.917 1.00 88.56 167 ARG A N 1
ATOM 1292 C CA . ARG A 1 167 ? 0.802 -4.863 -20.587 1.00 88.56 167 ARG A CA 1
ATOM 1293 C C . ARG A 1 167 ? 2.310 -5.091 -20.694 1.00 88.56 167 ARG A C 1
ATOM 1295 O O . ARG A 1 167 ? 2.837 -5.054 -21.799 1.00 88.56 167 ARG A O 1
ATOM 1302 N N . LYS A 1 168 ? 2.972 -5.445 -19.586 1.00 85.31 168 LYS A N 1
ATOM 1303 C CA . LYS A 1 168 ? 4.415 -5.748 -19.568 1.00 85.31 168 LYS A CA 1
ATOM 1304 C C . LYS A 1 168 ? 4.783 -6.902 -20.507 1.00 85.31 168 LYS A C 1
ATOM 1306 O O . LYS A 1 168 ? 5.783 -6.818 -21.209 1.00 85.31 168 LYS A O 1
ATOM 1311 N N . ALA A 1 169 ? 3.967 -7.957 -20.565 1.00 85.56 169 ALA A N 1
ATOM 1312 C CA . ALA A 1 169 ? 4.194 -9.083 -21.473 1.00 85.56 169 ALA A CA 1
ATOM 1313 C C . ALA A 1 169 ? 4.046 -8.705 -22.958 1.00 85.56 169 ALA A C 1
ATOM 1315 O O . ALA A 1 169 ? 4.733 -9.276 -23.796 1.00 85.56 169 ALA A O 1
ATOM 1316 N N . ALA A 1 170 ? 3.168 -7.752 -23.291 1.00 84.44 170 ALA A N 1
ATOM 1317 C CA . ALA A 1 170 ? 2.994 -7.265 -24.662 1.00 84.44 170 ALA A CA 1
ATOM 1318 C C . ALA A 1 170 ? 4.126 -6.326 -25.119 1.00 84.44 170 ALA A C 1
ATOM 1320 O O . ALA A 1 170 ? 4.374 -6.202 -26.315 1.00 84.44 170 ALA A O 1
ATOM 1321 N N . GLU A 1 171 ? 4.796 -5.662 -24.176 1.00 78.81 171 GLU A N 1
ATOM 1322 C CA . GLU A 1 171 ? 5.923 -4.751 -24.422 1.00 78.81 171 GLU A CA 1
ATOM 1323 C C . GLU A 1 171 ? 7.286 -5.465 -24.405 1.00 78.81 171 GLU A C 1
ATOM 1325 O O . GLU A 1 171 ? 8.297 -4.874 -24.790 1.00 78.81 171 GLU A O 1
ATOM 1330 N N . ALA A 1 172 ? 7.330 -6.730 -23.971 1.00 73.44 172 ALA A N 1
ATOM 1331 C CA . ALA A 1 172 ? 8.551 -7.519 -23.956 1.00 73.44 172 ALA A CA 1
ATOM 1332 C C . ALA A 1 172 ? 9.038 -7.778 -25.398 1.00 73.44 172 ALA A C 1
ATOM 1334 O O . ALA A 1 172 ? 8.250 -8.228 -26.237 1.00 73.44 172 ALA A O 1
ATOM 1335 N N . PRO A 1 173 ? 10.316 -7.500 -25.718 1.00 65.81 173 PRO A N 1
ATOM 1336 C CA . PRO A 1 173 ? 10.858 -7.789 -27.038 1.00 65.81 173 PRO A CA 1
ATOM 1337 C C . PRO A 1 173 ? 10.758 -9.290 -27.330 1.00 65.81 173 PRO A C 1
ATOM 1339 O O . PRO A 1 173 ? 11.052 -10.120 -26.472 1.00 65.81 173 PRO A O 1
ATOM 1342 N N . ILE A 1 174 ? 10.328 -9.626 -28.546 1.00 65.06 174 ILE A N 1
ATOM 1343 C CA . ILE A 1 174 ? 10.369 -10.998 -29.057 1.00 65.06 174 ILE A CA 1
ATOM 1344 C C . ILE A 1 174 ? 11.850 -11.316 -29.297 1.00 65.06 174 ILE A C 1
ATOM 1346 O O . ILE A 1 174 ? 12.460 -10.685 -30.162 1.00 65.06 174 ILE A O 1
ATOM 1350 N N . GLU A 1 175 ? 12.426 -12.214 -28.494 1.00 49.84 175 GLU A N 1
ATOM 1351 C CA . GLU A 1 175 ? 13.763 -12.783 -28.742 1.00 49.84 175 GLU A CA 1
ATOM 1352 C C . GLU A 1 175 ? 13.805 -13.614 -30.032 1.00 49.84 175 GLU A C 1
ATOM 1354 O O . GLU A 1 175 ? 12.824 -14.347 -30.312 1.00 49.84 175 GLU A O 1
#

Sequence (175 aa):
PAVDPSMPTIVVAGFPNVGKSNLVTVLSSAEPEIAPYPFTTKGVIVGHIQDDWRKFQIIDTPGLLDREFDKRNAIEKQAVLALRYLTDVMLFVLDPSETCGFPMEMQERLLETVKKGFPGVTIIEAESKCDIVKSGSGRTYFSAQTGEDMDVLTERILEELRSVARRKAAEAPIE

Foldseek 3Di:
DLADLLAQEEEEAEAAPLCLVLLLCLQAPDGWDADQAPPDPGHKTWGWHDDPPGIHIYIYDPPLRHAAPVPDDPRSLVSNLVCLSSHQAYEYEAEPLCPSVDHRVRRVVSVVRVCVSNPPHHYQYEYEPVVRPDPPPPGHYAYSPVGRCSVVVSVVVVVSSVVSVVVSVVPDDDD

Solvent-accessible surface area (backbone atoms only — not comparable to full-atom values): 9858 Å² total; per-residue (Å²): 121,92,69,60,79,85,48,49,22,37,32,42,34,34,49,62,72,34,46,58,66,57,41,42,50,71,58,20,77,49,88,57,42,75,33,88,41,84,97,39,94,77,24,29,40,41,23,36,36,73,56,94,94,45,70,32,39,34,32,34,39,67,90,63,44,38,68,55,71,87,82,46,55,76,66,57,48,50,48,46,59,55,45,54,75,53,35,60,31,34,40,38,39,38,36,74,62,31,82,46,76,50,58,53,70,59,53,52,53,38,50,58,51,48,56,68,74,41,75,92,45,52,72,46,62,35,32,26,50,41,88,80,34,74,84,79,81,79,62,53,50,24,15,84,86,81,54,46,48,43,65,60,52,47,51,56,51,47,55,54,46,54,51,50,44,53,52,55,62,70,68,50,80,85,129